Protein AF-A0A924A6V2-F1 (afdb_monomer_lite)

Sequence (58 aa):
MTDNRESPIEITTDDFKIIGYQLVDTIANFLDTINDKPVTTGETPKQIQAVLGNASLP

Structure (mmCIF, N/CA/C/O backbone):
data_AF-A0A924A6V2-F1
#
_entry.id   AF-A0A924A6V2-F1
#
loop_
_atom_site.group_PDB
_atom_site.id
_atom_site.type_symbol
_atom_site.label_atom_id
_atom_site.label_alt_id
_atom_site.label_comp_id
_atom_site.label_asym_id
_atom_site.label_entity_id
_atom_site.label_seq_id
_atom_site.pdbx_PDB_ins_code
_atom_site.Cartn_x
_atom_site.Cartn_y
_atom_site.Cartn_z
_atom_site.occupancy
_atom_site.B_iso_or_equiv
_atom_site.auth_seq_id
_atom_site.auth_comp_id
_atom_site.auth_asym_id
_atom_site.auth_atom_id
_atom_site.pdbx_PDB_model_num
ATOM 1 N N . MET A 1 1 ? 36.817 -15.642 -13.555 1.00 41.22 1 MET A N 1
ATOM 2 C CA . MET A 1 1 ? 35.483 -16.043 -13.075 1.00 41.22 1 MET A CA 1
ATOM 3 C C . MET A 1 1 ? 34.981 -14.889 -12.235 1.00 41.22 1 MET A C 1
ATOM 5 O O . MET A 1 1 ? 35.661 -14.527 -11.287 1.00 41.22 1 MET A O 1
ATOM 9 N N . THR A 1 2 ? 33.936 -14.198 -12.676 1.00 51.75 2 THR A N 1
ATOM 10 C CA . THR A 1 2 ? 33.313 -13.115 -11.908 1.00 51.75 2 THR A CA 1
ATOM 11 C C . THR A 1 2 ? 32.361 -13.758 -10.910 1.00 51.75 2 THR A C 1
ATOM 13 O O . THR A 1 2 ? 31.306 -14.238 -11.310 1.00 51.75 2 THR A O 1
ATOM 16 N N . ASP A 1 3 ? 32.770 -13.830 -9.643 1.00 61.16 3 ASP A N 1
ATOM 17 C CA . ASP A 1 3 ? 31.869 -14.159 -8.536 1.00 61.16 3 ASP A CA 1
ATOM 18 C C . ASP A 1 3 ? 30.806 -13.059 -8.453 1.00 61.16 3 ASP A C 1
ATOM 20 O O . ASP A 1 3 ? 31.069 -11.959 -7.955 1.00 61.16 3 ASP A O 1
ATOM 24 N N . ASN A 1 4 ? 29.613 -13.329 -8.982 1.00 63.16 4 ASN A N 1
ATOM 25 C CA . ASN A 1 4 ? 28.457 -12.486 -8.719 1.00 63.16 4 ASN A CA 1
ATOM 26 C C . ASN A 1 4 ? 28.094 -12.668 -7.245 1.00 63.16 4 ASN A C 1
ATOM 28 O O . ASN A 1 4 ? 27.777 -13.770 -6.798 1.00 63.16 4 ASN A O 1
ATOM 32 N N . ARG A 1 5 ? 28.174 -11.584 -6.471 1.00 64.19 5 ARG A N 1
ATOM 33 C CA . ARG A 1 5 ? 27.616 -11.546 -5.120 1.00 64.19 5 ARG A CA 1
ATOM 34 C C . ARG A 1 5 ? 26.098 -11.476 -5.247 1.00 64.19 5 ARG A C 1
ATOM 36 O O . ARG A 1 5 ? 25.546 -10.383 -5.177 1.00 64.19 5 ARG A O 1
ATOM 43 N N . GLU A 1 6 ? 25.457 -12.622 -5.452 1.00 56.28 6 GLU A N 1
ATOM 44 C CA . GLU A 1 6 ? 24.000 -12.718 -5.386 1.00 56.28 6 GLU A CA 1
ATOM 45 C C . GLU A 1 6 ? 23.570 -12.434 -3.943 1.00 56.28 6 GLU A C 1
ATOM 47 O O . GLU A 1 6 ? 23.791 -13.223 -3.020 1.00 56.28 6 GLU A O 1
ATOM 52 N N . SER A 1 7 ? 23.034 -11.235 -3.731 1.00 66.19 7 SER A N 1
ATOM 53 C CA . SER A 1 7 ? 22.374 -10.880 -2.481 1.00 66.19 7 SER A CA 1
ATOM 54 C C . SER A 1 7 ? 20.973 -11.493 -2.502 1.00 66.19 7 SER A C 1
ATOM 56 O O . SER A 1 7 ? 20.302 -11.389 -3.526 1.00 66.19 7 SER A O 1
ATOM 58 N N . 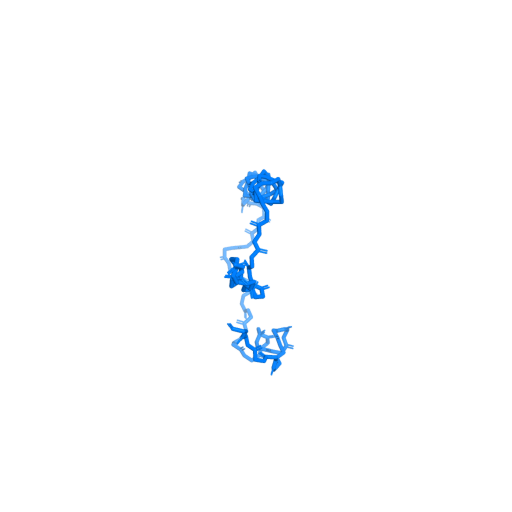PRO A 1 8 ? 20.455 -12.039 -1.388 1.00 64.38 8 PRO A N 1
ATOM 59 C CA . PRO A 1 8 ? 19.058 -12.477 -1.299 1.00 64.38 8 PRO A CA 1
ATOM 60 C C . PRO A 1 8 ? 18.025 -11.384 -1.644 1.00 64.38 8 PRO A C 1
ATOM 62 O O . PRO A 1 8 ? 16.852 -11.690 -1.831 1.00 64.38 8 PRO A O 1
ATOM 65 N N . ILE A 1 9 ? 18.455 -10.117 -1.701 1.00 70.94 9 ILE A N 1
ATOM 66 C CA . ILE A 1 9 ? 17.643 -8.927 -2.005 1.00 70.94 9 ILE A CA 1
ATOM 67 C C . ILE A 1 9 ? 17.951 -8.393 -3.422 1.00 70.94 9 ILE A C 1
ATOM 69 O O . ILE A 1 9 ? 17.597 -7.270 -3.767 1.00 70.94 9 ILE A O 1
ATOM 73 N N . GLU A 1 10 ? 18.659 -9.144 -4.265 1.00 84.06 10 GLU A N 1
ATOM 74 C CA . GLU A 1 10 ? 18.900 -8.720 -5.643 1.00 84.06 10 GLU A CA 1
ATOM 75 C C . GLU A 1 10 ? 17.586 -8.697 -6.439 1.00 84.06 10 GLU A C 1
ATOM 77 O O . GLU A 1 10 ? 16.829 -9.665 -6.460 1.00 84.06 10 GLU A O 1
ATOM 82 N N . ILE A 1 11 ? 17.305 -7.560 -7.078 1.00 87.75 11 ILE A N 1
ATOM 83 C CA . ILE A 1 11 ? 16.099 -7.324 -7.878 1.00 87.75 11 ILE A CA 1
ATOM 84 C C . ILE A 1 11 ? 16.554 -6.993 -9.295 1.00 87.75 11 ILE A C 1
ATOM 86 O O . ILE A 1 11 ? 17.401 -6.119 -9.497 1.00 87.75 11 ILE A O 1
ATOM 90 N N . THR A 1 12 ? 15.985 -7.675 -10.289 1.00 91.81 12 THR A N 1
ATOM 91 C CA . THR A 1 12 ? 16.300 -7.393 -11.691 1.00 91.81 12 THR A CA 1
ATOM 92 C C . THR A 1 12 ? 15.760 -6.022 -12.107 1.00 91.81 12 THR A C 1
ATOM 94 O O . THR A 1 12 ? 14.846 -5.469 -11.497 1.00 91.81 12 THR A O 1
ATOM 97 N N . THR A 1 13 ? 16.296 -5.443 -13.184 1.00 92.38 13 THR A N 1
ATOM 98 C CA . THR A 1 13 ? 15.794 -4.149 -13.684 1.00 92.38 13 THR A CA 1
ATOM 99 C C . THR A 1 13 ? 14.315 -4.206 -14.081 1.00 92.38 13 THR A C 1
ATOM 101 O O . THR A 1 13 ? 13.599 -3.220 -13.898 1.00 92.38 13 THR A O 1
ATOM 104 N N . ASP A 1 14 ? 13.849 -5.334 -14.616 1.00 96.06 14 ASP A N 1
ATOM 105 C CA . ASP A 1 14 ? 12.454 -5.485 -15.033 1.00 96.06 14 ASP A CA 1
ATOM 106 C C . ASP A 1 14 ? 11.529 -5.659 -13.825 1.00 96.06 14 ASP A C 1
ATOM 108 O O . ASP A 1 14 ? 10.516 -4.961 -13.742 1.00 96.06 14 ASP A O 1
ATOM 112 N N . ASP A 1 15 ? 11.924 -6.464 -12.834 1.00 94.94 15 ASP A N 1
ATOM 113 C CA . ASP A 1 15 ? 11.178 -6.596 -11.576 1.00 94.94 15 ASP A CA 1
ATOM 114 C C . ASP A 1 15 ? 11.104 -5.262 -10.832 1.00 94.94 15 ASP A C 1
ATOM 116 O O . ASP A 1 15 ? 10.039 -4.870 -10.358 1.00 94.94 15 ASP A O 1
ATOM 120 N N . PHE A 1 16 ? 12.207 -4.507 -10.793 1.00 94.38 16 PHE A N 1
ATOM 121 C CA . PHE A 1 16 ? 12.241 -3.186 -10.173 1.00 94.38 16 PHE A CA 1
ATOM 122 C C . PHE A 1 16 ? 11.236 -2.227 -10.819 1.00 94.38 16 PHE A C 1
ATOM 124 O O . PHE A 1 16 ? 10.513 -1.520 -10.116 1.00 94.38 16 PHE A O 1
ATOM 131 N N . LYS A 1 17 ? 11.151 -2.214 -12.155 1.00 97.31 17 LYS A N 1
ATOM 132 C CA . LYS A 1 17 ? 10.169 -1.389 -12.873 1.00 97.31 17 LYS A CA 1
ATOM 133 C C . LYS A 1 17 ? 8.743 -1.824 -12.555 1.00 97.31 17 LYS A C 1
ATOM 135 O O . LYS A 1 17 ? 7.911 -0.968 -12.272 1.00 97.31 17 LYS A O 1
ATOM 140 N N . ILE A 1 18 ? 8.464 -3.128 -12.580 1.00 98.00 18 ILE A N 1
ATOM 141 C CA . ILE A 1 18 ? 7.132 -3.674 -12.286 1.00 98.00 18 ILE A CA 1
ATOM 142 C C . ILE A 1 18 ? 6.699 -3.291 -10.867 1.00 98.00 18 ILE A C 1
ATOM 144 O O . ILE A 1 18 ? 5.628 -2.712 -10.695 1.00 98.00 18 ILE A O 1
ATOM 148 N N . ILE A 1 19 ? 7.550 -3.542 -9.869 1.00 96.81 19 ILE A N 1
ATOM 149 C CA . ILE A 1 19 ? 7.292 -3.188 -8.466 1.00 96.81 19 ILE A CA 1
ATOM 150 C C . ILE A 1 19 ? 7.123 -1.671 -8.320 1.00 96.81 19 ILE A C 1
ATOM 152 O O . ILE A 1 19 ? 6.233 -1.211 -7.607 1.00 96.81 19 ILE A O 1
ATOM 156 N N . GLY A 1 20 ? 7.936 -0.883 -9.025 1.00 97.19 20 GLY A N 1
ATOM 157 C CA . GLY A 1 20 ? 7.846 0.574 -9.028 1.00 97.19 20 GLY A CA 1
ATOM 158 C C . GLY A 1 20 ? 6.498 1.085 -9.538 1.00 97.19 20 GLY A C 1
ATOM 159 O O . GLY A 1 20 ? 5.874 1.916 -8.879 1.00 97.19 20 GLY A O 1
ATOM 160 N N . TYR A 1 21 ? 6.009 0.567 -10.668 1.00 98.50 21 TYR A N 1
ATOM 1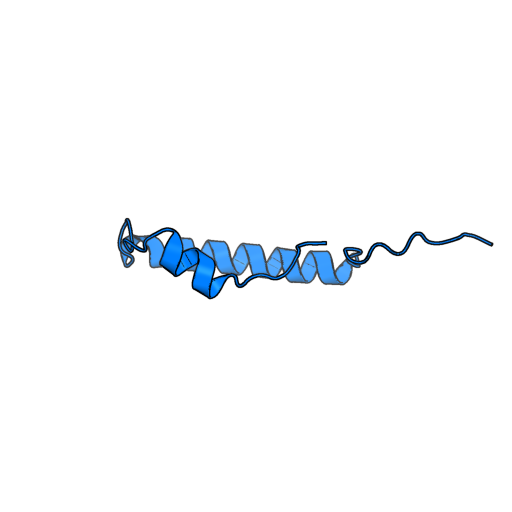61 C CA . TYR A 1 21 ? 4.686 0.933 -11.183 1.00 98.50 21 TYR A CA 1
ATOM 162 C C . TYR A 1 21 ? 3.564 0.501 -10.234 1.00 98.50 21 TYR A C 1
ATOM 164 O O . TYR A 1 21 ? 2.684 1.303 -9.934 1.00 98.50 21 TYR A O 1
ATOM 172 N N . GLN A 1 22 ? 3.645 -0.708 -9.670 1.00 98.31 22 GLN A N 1
ATOM 173 C CA . GLN A 1 22 ? 2.680 -1.183 -8.673 1.00 98.31 22 GLN A CA 1
ATOM 174 C C . GLN A 1 22 ? 2.643 -0.296 -7.422 1.00 98.31 22 GLN A C 1
ATOM 176 O O . GLN A 1 22 ? 1.568 -0.031 -6.880 1.00 98.31 22 GLN A O 1
ATOM 181 N N . LEU A 1 23 ? 3.801 0.183 -6.961 1.00 98.25 23 LEU A N 1
ATOM 182 C CA . LEU A 1 23 ? 3.888 1.105 -5.832 1.00 98.25 23 LEU A CA 1
ATOM 183 C C . LEU A 1 23 ? 3.190 2.431 -6.146 1.00 98.25 23 LEU A C 1
ATOM 185 O O . LEU A 1 23 ? 2.407 2.914 -5.327 1.00 98.25 23 LEU A O 1
ATOM 189 N N . VAL A 1 24 ? 3.452 3.000 -7.326 1.00 98.56 24 VAL A N 1
ATOM 190 C CA . VAL A 1 24 ? 2.811 4.244 -7.776 1.00 98.56 24 VAL A CA 1
ATOM 191 C C . VAL A 1 24 ? 1.293 4.077 -7.821 1.00 98.56 24 VAL A C 1
ATOM 193 O O . VAL A 1 24 ? 0.585 4.893 -7.230 1.00 98.56 24 VAL A O 1
ATOM 196 N N . ASP A 1 25 ? 0.798 2.995 -8.425 1.00 98.56 25 ASP A N 1
ATOM 197 C CA . ASP A 1 25 ? -0.638 2.704 -8.501 1.00 98.56 25 ASP A CA 1
ATOM 198 C C . ASP A 1 25 ? -1.256 2.527 -7.107 1.00 98.56 25 ASP A C 1
ATOM 200 O O . ASP A 1 25 ? -2.338 3.042 -6.821 1.00 98.56 25 ASP A O 1
ATOM 204 N N . THR A 1 26 ? -0.556 1.844 -6.198 1.00 98.31 26 THR A N 1
ATOM 205 C CA . THR A 1 26 ? -1.020 1.629 -4.819 1.00 98.31 26 THR A CA 1
ATOM 206 C C . THR A 1 26 ? -1.150 2.946 -4.057 1.00 98.31 26 THR A C 1
ATOM 208 O O . THR A 1 26 ? -2.160 3.174 -3.389 1.00 98.31 26 THR A O 1
ATOM 211 N N . ILE A 1 27 ? -0.161 3.837 -4.174 1.00 98.25 27 ILE A N 1
ATOM 212 C CA . ILE A 1 27 ? -0.195 5.159 -3.536 1.00 98.25 27 ILE A CA 1
ATOM 213 C C . ILE A 1 27 ? -1.307 6.016 -4.145 1.00 98.25 27 ILE A C 1
ATOM 215 O O . ILE A 1 27 ? -2.057 6.644 -3.400 1.00 98.25 27 ILE A O 1
ATOM 219 N N . ALA A 1 28 ? -1.447 6.026 -5.473 1.00 98.44 28 ALA A N 1
ATOM 220 C CA . ALA A 1 28 ? -2.490 6.787 -6.154 1.00 98.44 28 ALA A CA 1
ATOM 221 C C . ALA A 1 28 ? -3.894 6.360 -5.690 1.00 98.44 28 ALA A C 1
ATOM 223 O O . ALA A 1 28 ? -4.683 7.203 -5.268 1.00 98.44 28 ALA A O 1
ATOM 224 N N . ASN A 1 29 ? -4.166 5.052 -5.658 1.00 97.88 29 ASN A N 1
ATOM 225 C CA . ASN A 1 29 ? -5.435 4.502 -5.170 1.00 97.88 29 ASN A CA 1
ATOM 226 C C . ASN A 1 29 ? -5.674 4.794 -3.678 1.00 97.88 29 ASN A C 1
ATOM 228 O O . ASN A 1 29 ? -6.805 5.037 -3.245 1.00 97.88 29 ASN A O 1
ATOM 232 N N . PHE A 1 30 ? -4.617 4.774 -2.862 1.00 97.00 30 PHE A N 1
ATOM 233 C CA . PHE A 1 30 ? -4.722 5.154 -1.457 1.00 97.00 30 PHE A CA 1
ATOM 234 C C . PHE A 1 30 ? -5.121 6.626 -1.298 1.00 97.00 30 PHE A C 1
ATOM 236 O O . PHE A 1 30 ? -6.023 6.920 -0.518 1.00 97.00 30 PHE A O 1
ATOM 243 N N . LEU A 1 31 ? -4.486 7.532 -2.048 1.00 97.75 31 LEU A N 1
ATOM 244 C CA . LEU A 1 31 ? -4.775 8.967 -2.002 1.00 97.75 31 LEU A CA 1
ATOM 245 C C . LEU A 1 31 ? -6.188 9.293 -2.494 1.00 97.75 31 LEU A C 1
ATOM 247 O O . LEU A 1 31 ? -6.844 10.140 -1.895 1.00 97.75 31 LEU A O 1
ATOM 251 N N . ASP A 1 32 ? -6.674 8.599 -3.523 1.00 98.06 32 ASP A N 1
ATOM 252 C CA . ASP A 1 32 ? -8.043 8.767 -4.030 1.00 98.06 32 ASP A CA 1
ATOM 253 C C . ASP A 1 32 ? -9.096 8.407 -2.966 1.00 98.06 32 ASP A C 1
ATOM 255 O O . ASP A 1 32 ? -10.117 9.074 -2.821 1.00 98.06 32 ASP A O 1
ATOM 259 N N . THR A 1 33 ? -8.796 7.404 -2.135 1.00 96.81 33 THR A N 1
ATOM 260 C CA . THR A 1 33 ? -9.705 6.899 -1.092 1.00 96.81 33 THR A CA 1
ATOM 261 C C . THR A 1 33 ? -9.389 7.415 0.314 1.00 96.81 33 THR A C 1
ATOM 263 O O . THR A 1 33 ? -9.939 6.909 1.294 1.00 96.81 33 THR A O 1
ATOM 266 N N . ILE A 1 34 ? -8.490 8.396 0.462 1.00 95.50 34 ILE A N 1
ATOM 267 C CA . ILE A 1 34 ? -7.977 8.809 1.780 1.00 95.50 34 ILE A CA 1
ATOM 268 C C . ILE A 1 34 ? -9.052 9.464 2.653 1.00 95.50 34 ILE A C 1
ATOM 270 O O . ILE A 1 34 ? -9.076 9.249 3.862 1.00 95.50 34 ILE A O 1
ATOM 274 N N . ASN A 1 35 ? -9.968 10.218 2.037 1.00 95.81 35 ASN A N 1
ATOM 275 C CA . ASN A 1 35 ? -11.040 10.924 2.743 1.00 95.81 35 ASN A CA 1
ATOM 276 C C . ASN A 1 35 ? -12.097 9.970 3.319 1.00 95.81 35 ASN A C 1
ATOM 278 O O . ASN A 1 35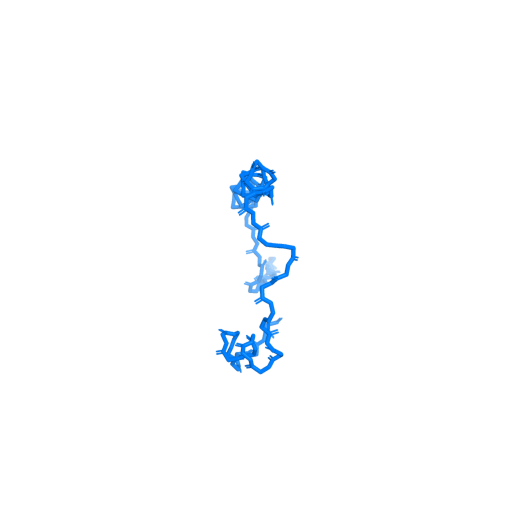 ? -12.791 10.329 4.267 1.00 95.81 35 ASN A O 1
ATOM 282 N N . ASP A 1 36 ? -12.190 8.752 2.779 1.00 96.25 36 ASP A N 1
ATOM 283 C CA . ASP A 1 36 ? -13.152 7.734 3.210 1.00 96.25 36 ASP A CA 1
ATOM 284 C C . ASP A 1 36 ? -12.614 6.856 4.352 1.00 96.25 36 ASP A C 1
ATOM 286 O O . ASP A 1 36 ? -13.314 5.973 4.854 1.00 96.25 36 AS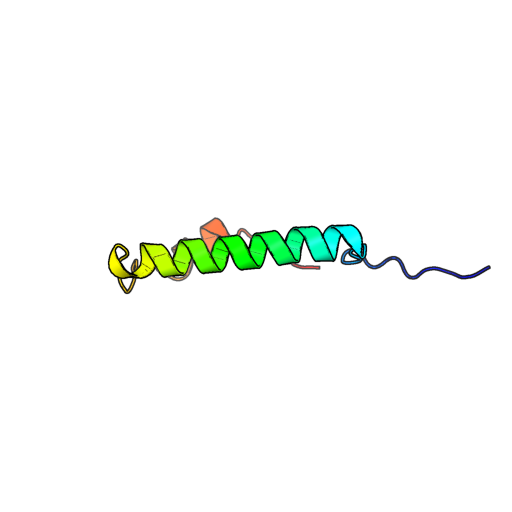P A O 1
ATOM 290 N N . LYS A 1 37 ? -11.354 7.055 4.758 1.00 93.69 37 LYS A N 1
ATOM 291 C CA . LYS A 1 37 ? -10.677 6.242 5.774 1.00 93.69 37 LYS A CA 1
ATOM 292 C C . LYS A 1 37 ? -10.569 6.995 7.103 1.00 93.69 37 LYS A C 1
ATOM 294 O O . LYS A 1 37 ? -10.442 8.218 7.122 1.00 93.69 37 LYS A O 1
ATOM 299 N N . PRO A 1 38 ? -10.588 6.283 8.244 1.00 95.38 38 PRO A N 1
ATOM 300 C CA . PRO A 1 38 ? -10.335 6.909 9.534 1.00 95.38 38 PRO A CA 1
ATOM 301 C C . PRO A 1 38 ? -8.899 7.448 9.603 1.00 95.38 38 PRO A C 1
ATOM 303 O O . PRO A 1 38 ? -7.969 6.829 9.091 1.00 95.38 38 PRO A O 1
ATOM 306 N N . VAL A 1 39 ? -8.708 8.567 10.309 1.00 94.69 39 VAL A N 1
ATOM 307 C CA . VAL A 1 39 ? -7.373 9.160 10.541 1.00 94.69 39 VAL A CA 1
ATOM 308 C C . VAL A 1 39 ? -6.464 8.213 11.339 1.00 94.69 39 VAL A C 1
ATOM 310 O O . VAL A 1 39 ? -5.251 8.213 11.160 1.00 94.69 39 VAL A O 1
ATOM 313 N N . THR A 1 40 ? -7.046 7.397 12.223 1.00 92.75 40 THR A N 1
ATOM 314 C CA . THR A 1 40 ? -6.348 6.342 12.967 1.00 92.75 40 THR A CA 1
ATOM 315 C C . THR A 1 40 ? -7.273 5.153 13.195 1.00 92.75 40 THR A C 1
ATOM 317 O O . THR A 1 40 ? -8.462 5.326 13.466 1.00 92.75 40 THR A O 1
ATOM 320 N N . THR A 1 41 ? -6.725 3.948 13.087 1.00 92.50 41 THR A N 1
ATOM 321 C CA . THR A 1 41 ? -7.422 2.670 13.286 1.00 92.50 41 THR A CA 1
ATOM 322 C C . THR A 1 41 ? -7.326 2.159 14.731 1.00 92.50 41 THR A C 1
ATOM 324 O O . THR A 1 41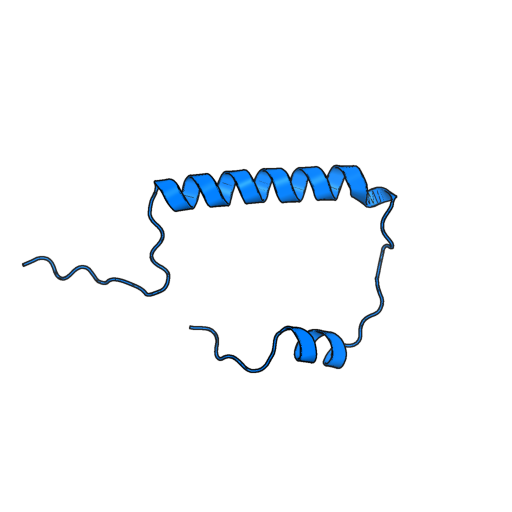 ? -8.182 1.397 15.173 1.00 92.50 41 THR A O 1
ATOM 327 N N . GLY A 1 42 ? -6.365 2.661 15.518 1.00 94.88 42 GLY A N 1
ATOM 328 C CA . GLY A 1 42 ? -6.301 2.451 16.969 1.00 94.88 42 GLY A CA 1
ATOM 329 C C . GLY A 1 42 ? -5.721 1.109 17.436 1.00 94.88 42 GLY A C 1
ATOM 330 O O . GLY A 1 42 ? -5.886 0.763 18.607 1.00 94.88 42 GLY A O 1
ATOM 331 N N . GLU A 1 43 ? -5.039 0.348 16.577 1.00 96.19 43 GLU A N 1
ATOM 332 C CA . GLU A 1 43 ? -4.370 -0.889 16.982 1.00 96.19 43 GLU A CA 1
ATOM 333 C C . GLU A 1 43 ? -3.233 -0.628 17.978 1.00 96.19 43 GLU A C 1
ATOM 335 O O . GLU A 1 43 ? -2.428 0.297 17.858 1.00 96.19 43 GLU A O 1
ATOM 340 N N . THR A 1 44 ? -3.127 -1.510 18.965 1.00 95.75 44 THR A N 1
ATOM 341 C CA . THR A 1 44 ? -2.024 -1.523 19.925 1.00 95.75 44 THR A CA 1
ATOM 342 C C . THR A 1 44 ? -0.755 -2.114 19.302 1.00 95.75 44 THR A C 1
ATOM 344 O O . THR A 1 44 ? -0.836 -2.982 18.426 1.00 95.75 44 THR A O 1
ATOM 347 N N . PRO A 1 45 ? 0.440 -1.778 19.824 1.00 93.88 45 PRO A N 1
ATOM 348 C CA . PRO A 1 45 ? 1.691 -2.383 19.363 1.00 93.88 45 PRO A CA 1
ATOM 349 C C . PRO A 1 45 ? 1.683 -3.919 19.376 1.00 93.88 45 PRO A C 1
ATOM 351 O O . PRO A 1 45 ? 2.220 -4.544 18.467 1.00 93.88 45 PRO A O 1
ATOM 354 N N . LYS A 1 46 ? 1.030 -4.542 20.370 1.00 94.44 46 LYS A N 1
ATOM 355 C CA . LYS A 1 46 ? 0.915 -6.007 20.464 1.00 94.44 46 LYS A CA 1
ATOM 356 C C . LYS A 1 46 ? 0.090 -6.605 19.323 1.00 94.44 46 LYS A C 1
ATOM 358 O O . LYS A 1 46 ? 0.430 -7.680 18.841 1.00 94.44 46 LYS A O 1
ATOM 363 N N . GLN A 1 47 ? -0.973 -5.920 18.893 1.00 94.94 47 GLN A N 1
ATOM 364 C CA . GLN A 1 47 ? -1.795 -6.362 17.764 1.00 94.94 47 GLN A CA 1
ATOM 365 C C . GLN A 1 47 ? -1.005 -6.296 16.454 1.00 94.94 4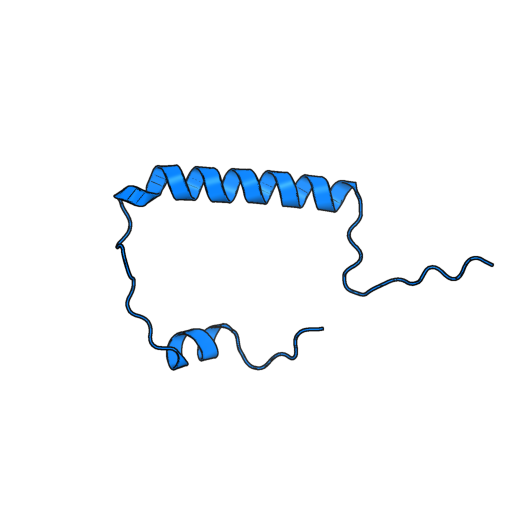7 GLN A C 1
ATOM 367 O O . GLN A 1 47 ? -1.033 -7.255 15.691 1.00 94.94 47 GLN A O 1
ATOM 372 N N . ILE A 1 48 ? -0.233 -5.226 16.237 1.00 92.94 48 ILE A N 1
ATOM 373 C CA . ILE A 1 48 ? 0.614 -5.093 15.042 1.00 92.94 48 ILE A CA 1
ATOM 374 C C . ILE A 1 48 ? 1.730 -6.148 15.022 1.00 92.94 48 ILE A C 1
ATOM 376 O O . ILE A 1 48 ? 1.949 -6.799 14.003 1.00 92.94 48 ILE A O 1
ATOM 380 N N . GLN A 1 49 ? 2.402 -6.379 16.154 1.00 90.62 49 GLN A N 1
ATOM 381 C CA . GLN A 1 49 ? 3.459 -7.395 16.260 1.00 90.62 49 GLN A CA 1
ATOM 382 C C . GLN A 1 49 ? 2.944 -8.809 15.971 1.00 90.62 49 GLN A C 1
ATOM 384 O O . GLN A 1 49 ? 3.618 -9.577 15.292 1.00 90.62 49 GLN A O 1
ATOM 389 N N . ALA A 1 50 ? 1.736 -9.144 16.435 1.00 92.50 50 ALA A N 1
ATOM 390 C CA . ALA A 1 50 ? 1.132 -10.445 16.164 1.00 92.50 50 ALA A CA 1
ATOM 391 C C . ALA A 1 50 ? 0.909 -10.700 14.659 1.00 92.50 50 ALA A C 1
ATOM 393 O O . ALA A 1 50 ? 0.993 -11.847 14.230 1.00 92.50 50 ALA A O 1
ATOM 394 N N . VAL A 1 51 ? 0.663 -9.649 13.864 1.00 93.12 51 VAL A N 1
ATOM 395 C CA . VAL A 1 51 ? 0.506 -9.742 12.400 1.00 93.12 51 VAL A CA 1
ATOM 396 C C . VAL A 1 51 ? 1.855 -9.883 11.693 1.00 93.12 51 VAL A C 1
ATOM 398 O O . VAL A 1 51 ? 1.970 -10.669 10.757 1.00 93.12 51 VAL A O 1
ATOM 401 N N . LEU A 1 52 ? 2.878 -9.148 12.139 1.00 89.62 52 LEU A N 1
ATOM 402 C CA . LEU A 1 52 ? 4.227 -9.209 11.558 1.00 89.62 52 LEU A CA 1
ATOM 403 C C . LEU A 1 52 ? 4.935 -10.547 11.835 1.00 89.62 52 LEU A C 1
ATOM 405 O O . LEU A 1 52 ? 5.793 -10.968 11.060 1.00 89.62 52 LEU A O 1
ATOM 409 N N . GLY A 1 53 ? 4.563 -11.226 12.922 1.00 87.94 53 GLY A N 1
ATOM 410 C CA . GLY A 1 53 ? 5.181 -12.480 13.339 1.00 87.94 53 GLY A CA 1
ATOM 411 C C . GLY A 1 53 ? 6.599 -12.292 13.892 1.00 87.94 53 GLY A C 1
ATOM 412 O O . GLY A 1 53 ? 7.024 -11.187 14.218 1.00 87.94 53 GLY A O 1
ATOM 413 N N . ASN A 1 54 ? 7.335 -13.402 14.010 1.00 84.25 54 ASN A N 1
ATOM 414 C CA . ASN A 1 54 ? 8.658 -13.447 14.654 1.00 84.25 54 ASN A CA 1
ATOM 415 C C . ASN A 1 54 ? 9.795 -13.780 13.669 1.00 84.25 54 ASN A C 1
ATOM 417 O O . ASN A 1 54 ? 10.842 -14.277 14.085 1.00 84.25 54 ASN A O 1
ATOM 421 N N . ALA A 1 55 ? 9.583 -13.585 12.365 1.00 79.38 55 ALA A N 1
ATOM 422 C CA . ALA A 1 55 ? 10.614 -13.864 11.371 1.00 79.38 55 ALA A CA 1
ATOM 423 C C . ALA A 1 55 ? 11.777 -12.871 11.513 1.00 79.38 55 ALA A C 1
ATOM 425 O O . ALA A 1 55 ? 11.566 -11.663 11.627 1.00 79.38 55 ALA A O 1
ATOM 426 N N . SER A 1 56 ? 13.011 -13.377 11.496 1.00 73.62 56 SER A N 1
ATOM 427 C CA . SER A 1 56 ? 14.190 -12.523 11.371 1.00 73.62 56 SER A CA 1
ATOM 428 C C . SER A 1 56 ? 14.210 -11.917 9.972 1.00 73.62 56 SER A C 1
ATOM 430 O O . SER A 1 56 ? 14.139 -12.649 8.984 1.00 73.62 56 SER A O 1
ATOM 432 N N . LEU A 1 57 ? 14.279 -10.589 9.895 1.00 70.44 57 LEU A N 1
ATOM 433 C CA . LEU A 1 57 ? 14.489 -9.904 8.625 1.00 70.44 57 LEU A CA 1
ATOM 434 C C . LEU A 1 57 ? 15.941 -10.149 8.164 1.00 70.44 57 LEU A C 1
ATOM 436 O O . LEU A 1 57 ? 16.832 -10.122 9.020 1.00 70.44 57 LEU A O 1
ATOM 440 N N . PRO A 1 58 ? 16.161 -10.449 6.871 1.00 63.19 58 PRO A N 1
ATOM 441 C CA . PRO A 1 58 ? 17.492 -10.665 6.302 1.00 63.19 58 PRO A CA 1
ATOM 442 C C . PRO A 1 58 ? 18.371 -9.409 6.332 1.00 63.19 58 PRO A C 1
ATOM 444 O O . PRO A 1 58 ? 17.818 -8.284 6.336 1.00 63.19 58 PRO A O 1
#

Radius of gyration: 17.96 Å; chains: 1; bounding box: 49×27×36 Å

Secondary structure (DSSP, 8-state):
-------TT---HHHHHHHHHHHHHHHHHHHHTGGGS-S-----HHHHHHHH-SPPP-

Foldseek 3Di:
DDPDPDDPPDDDPVRVVVVVVVVVVVVVVCVVCVVVDDPDPDDDPVRVDVVVDDDDDD

pLDDT: mean 87.74, std 14.12, range [41.22, 98.56]